Protein AF-A0A5B0PJJ8-F1 (afdb_monomer_lite)

Secondary structure (DSSP, 8-state):
--------------------------------PPPP---------HHHHHHHHHHHHHHHHHHHHHHHHT----HHHHS-HHHHHHHHHHHHHHHHHHHHHHHHHHHHHHHHHHHHHHHHHHHHH--TTSS-----------------------------THHHHTTS--

Structure (mmCIF, N/CA/C/O backbone):
data_AF-A0A5B0PJJ8-F1
#
_entry.id   AF-A0A5B0PJJ8-F1
#
loop_
_atom_site.group_PDB
_atom_site.id
_atom_site.type_symbol
_atom_site.label_atom_id
_atom_site.label_alt_id
_atom_site.label_comp_id
_atom_site.label_asym_id
_atom_site.label_entity_id
_atom_site.label_seq_id
_atom_site.pdbx_PDB_ins_code
_atom_site.Cartn_x
_atom_site.Cartn_y
_atom_site.Cartn_z
_atom_site.occupancy
_atom_site.B_iso_or_equiv
_atom_site.auth_seq_id
_atom_site.auth_comp_id
_atom_site.auth_asym_id
_atom_site.auth_atom_id
_atom_site.pdbx_PDB_model_num
ATOM 1 N N . MET A 1 1 ? 47.574 7.529 6.757 1.00 44.09 1 MET A N 1
ATOM 2 C CA . MET A 1 1 ? 47.191 8.876 6.291 1.00 44.09 1 MET A CA 1
ATOM 3 C C . MET A 1 1 ? 45.758 8.772 5.816 1.00 44.09 1 MET A C 1
ATOM 5 O O . MET A 1 1 ? 45.509 8.033 4.875 1.00 44.09 1 MET A O 1
ATOM 9 N N . MET A 1 2 ? 44.836 9.351 6.582 1.00 43.78 2 MET A N 1
ATOM 10 C CA . MET A 1 2 ? 43.399 9.345 6.305 1.00 43.78 2 MET A CA 1
ATOM 11 C C . MET A 1 2 ? 43.121 10.402 5.237 1.00 43.78 2 MET A C 1
ATOM 13 O O . MET A 1 2 ? 43.586 11.528 5.386 1.00 43.78 2 MET A O 1
ATOM 17 N N . ALA A 1 3 ? 42.417 10.031 4.172 1.00 51.59 3 ALA A N 1
ATOM 18 C CA . ALA A 1 3 ? 41.783 10.988 3.276 1.00 51.59 3 ALA A CA 1
ATOM 19 C C . ALA A 1 3 ? 40.293 10.969 3.618 1.00 51.59 3 ALA A C 1
ATOM 21 O O . ALA A 1 3 ? 39.646 9.922 3.551 1.00 51.59 3 ALA A O 1
ATOM 22 N N . GLU A 1 4 ? 39.824 12.106 4.109 1.00 46.78 4 GLU A N 1
ATOM 23 C CA . GLU A 1 4 ? 38.462 12.356 4.556 1.00 46.78 4 GLU A CA 1
ATOM 24 C C . GLU A 1 4 ? 37.501 12.275 3.363 1.00 46.78 4 GLU A C 1
ATOM 26 O O . GLU A 1 4 ? 37.805 12.728 2.260 1.00 46.78 4 GLU A O 1
ATOM 31 N N . VAL A 1 5 ? 36.358 11.626 3.579 1.00 50.81 5 VAL A N 1
ATOM 32 C CA . VAL A 1 5 ? 35.252 11.578 2.622 1.00 50.81 5 VAL A CA 1
ATOM 33 C C . VAL A 1 5 ? 34.389 12.800 2.897 1.00 50.81 5 VAL A C 1
ATOM 35 O O . VAL A 1 5 ? 33.692 12.847 3.910 1.00 50.81 5 VAL A O 1
ATOM 38 N N . ASP A 1 6 ? 34.449 13.779 2.000 1.00 49.38 6 ASP A N 1
ATOM 39 C CA . ASP A 1 6 ? 33.548 14.927 2.006 1.00 49.38 6 ASP A CA 1
ATOM 40 C C . ASP A 1 6 ? 32.128 14.457 1.669 1.00 49.38 6 ASP A C 1
ATOM 42 O O . ASP A 1 6 ? 31.784 14.173 0.520 1.00 49.38 6 ASP A O 1
ATOM 46 N N . ILE A 1 7 ? 31.291 14.346 2.699 1.00 52.41 7 ILE A N 1
ATOM 47 C CA . ILE A 1 7 ? 29.852 14.146 2.551 1.00 52.41 7 ILE A CA 1
ATOM 48 C C . ILE A 1 7 ? 29.244 15.533 2.350 1.00 52.41 7 ILE A C 1
ATOM 50 O O . ILE A 1 7 ? 29.122 16.317 3.291 1.00 52.41 7 ILE A O 1
ATOM 54 N N . ALA A 1 8 ? 28.870 15.842 1.110 1.00 44.97 8 ALA A N 1
ATOM 55 C CA . ALA A 1 8 ? 28.056 17.006 0.801 1.00 44.97 8 ALA A CA 1
ATOM 56 C C . ALA A 1 8 ? 26.677 16.846 1.467 1.00 44.97 8 ALA A C 1
ATOM 58 O O . ALA A 1 8 ? 25.821 16.092 1.005 1.00 44.97 8 ALA A O 1
ATOM 59 N N . SER A 1 9 ? 26.488 17.541 2.589 1.00 48.47 9 SER A N 1
ATOM 60 C CA . SER A 1 9 ? 25.201 17.713 3.260 1.00 48.47 9 SER A CA 1
ATOM 61 C C . SER A 1 9 ? 24.224 18.427 2.331 1.00 48.47 9 SER A C 1
ATOM 63 O O . SER A 1 9 ? 24.451 19.573 1.946 1.00 48.47 9 SER A O 1
ATOM 65 N N . HIS A 1 10 ? 23.122 17.763 1.989 1.00 48.88 10 HIS A N 1
ATOM 66 C CA . HIS A 1 10 ? 21.998 18.423 1.343 1.00 48.88 10 HIS A CA 1
ATOM 67 C C . HIS A 1 10 ? 21.276 19.286 2.383 1.00 48.88 10 HIS A C 1
ATOM 69 O O . HIS A 1 10 ? 20.722 18.785 3.363 1.00 48.88 10 HIS A O 1
ATOM 75 N N . ASP A 1 11 ? 21.333 20.592 2.159 1.00 46.69 11 ASP A N 1
ATOM 76 C CA . ASP A 1 11 ? 20.792 21.644 3.006 1.00 46.69 11 ASP A CA 1
ATOM 77 C C . ASP A 1 11 ? 19.255 21.570 3.025 1.00 46.69 11 ASP A C 1
ATOM 79 O O . ASP A 1 11 ? 18.576 21.674 1.998 1.00 46.69 11 ASP A O 1
ATOM 83 N N . LEU A 1 12 ? 18.697 21.305 4.203 1.00 47.59 12 LEU A N 1
ATOM 84 C CA . LEU A 1 12 ? 17.264 21.297 4.472 1.00 47.59 12 LEU A CA 1
ATOM 85 C C . LEU A 1 12 ? 16.905 22.733 4.852 1.00 47.59 12 LEU A C 1
ATOM 87 O O . LEU A 1 12 ? 17.271 23.191 5.930 1.00 47.59 12 LEU A O 1
ATOM 91 N N . MET A 1 13 ? 16.208 23.452 3.968 1.00 41.66 13 MET A N 1
ATOM 92 C CA . MET A 1 13 ? 15.767 24.829 4.218 1.00 41.66 13 MET A CA 1
ATOM 93 C C . MET A 1 13 ? 14.821 24.921 5.422 1.00 41.66 13 MET A C 1
ATOM 95 O O . MET A 1 13 ? 13.596 24.925 5.289 1.00 41.66 13 MET A O 1
ATOM 99 N N . THR A 1 14 ? 15.395 25.073 6.612 1.00 50.88 14 THR A N 1
ATOM 100 C CA . THR A 1 14 ? 14.730 25.648 7.775 1.00 50.88 14 THR A CA 1
ATOM 101 C C . THR A 1 14 ? 14.680 27.153 7.570 1.00 50.88 14 THR A C 1
ATOM 103 O O . THR A 1 14 ? 15.684 27.853 7.699 1.00 50.88 14 THR A O 1
ATOM 106 N N . LYS A 1 15 ? 13.500 27.670 7.228 1.00 44.41 15 LYS A N 1
ATOM 107 C CA . LYS A 1 15 ? 13.229 29.110 7.252 1.00 44.41 15 LYS A CA 1
ATOM 108 C C . LYS A 1 15 ? 13.148 29.582 8.708 1.00 44.41 15 LYS A C 1
ATOM 110 O O . LYS A 1 15 ? 12.066 29.852 9.217 1.00 44.41 15 LYS A O 1
ATOM 115 N N . GLU A 1 16 ? 14.297 29.688 9.365 1.00 44.81 16 GLU A N 1
ATOM 116 C CA . GLU A 1 16 ? 14.469 30.498 10.570 1.00 44.81 16 GLU A CA 1
ATOM 117 C C . GLU A 1 16 ? 14.365 31.961 10.140 1.00 44.81 16 GLU A C 1
ATOM 119 O O . GLU A 1 16 ? 15.307 32.558 9.621 1.00 44.81 16 GLU A O 1
ATOM 124 N N . THR A 1 17 ? 13.170 32.535 10.268 1.00 37.69 17 THR A N 1
ATOM 125 C CA . THR A 1 17 ? 13.010 33.978 10.094 1.00 37.69 17 THR A CA 1
ATOM 126 C C . THR A 1 17 ? 13.406 34.645 11.398 1.00 37.69 17 THR A C 1
ATOM 128 O O . THR A 1 17 ? 12.674 34.627 12.388 1.00 37.69 17 THR A O 1
ATOM 131 N N . SER A 1 18 ? 14.603 35.215 11.368 1.00 38.53 18 SER A N 1
ATOM 132 C CA . SER A 1 18 ? 15.216 36.034 12.398 1.00 38.53 18 SER A CA 1
ATOM 133 C C . SER A 1 18 ? 14.256 37.125 12.867 1.00 38.53 18 SER A C 1
ATOM 135 O O . SER A 1 18 ? 13.727 37.915 12.083 1.00 38.53 18 SER A O 1
ATOM 137 N N . ARG A 1 19 ? 14.058 37.184 14.182 1.00 38.62 19 ARG A N 1
ATOM 138 C CA . ARG A 1 19 ? 13.368 38.271 14.870 1.00 38.62 19 ARG A CA 1
ATOM 139 C C . ARG A 1 19 ? 14.221 39.537 14.788 1.00 38.62 19 ARG A C 1
ATOM 141 O O . ARG A 1 19 ? 15.187 39.679 15.530 1.00 38.62 19 ARG A O 1
ATOM 148 N N . THR A 1 20 ? 13.846 40.461 13.914 1.00 42.25 20 THR A N 1
ATOM 149 C CA . THR A 1 20 ? 14.385 41.826 13.899 1.00 42.25 20 THR A CA 1
ATOM 150 C C . THR A 1 20 ? 13.528 42.691 14.821 1.00 42.25 20 THR A C 1
ATOM 152 O O . THR A 1 20 ? 12.337 42.870 14.569 1.00 42.25 20 THR A O 1
ATOM 155 N N . GLU A 1 21 ? 14.101 43.203 15.912 1.00 46.81 21 GLU A N 1
ATOM 156 C CA . GLU A 1 21 ? 13.446 44.211 16.757 1.00 46.81 21 GLU A CA 1
ATOM 157 C C . GLU A 1 21 ? 13.297 45.534 15.989 1.00 46.81 21 GLU A C 1
ATOM 159 O O . GLU A 1 21 ? 14.301 46.064 15.502 1.00 46.81 21 GLU A O 1
ATOM 164 N N . PRO A 1 22 ? 12.092 46.129 15.903 1.00 36.88 22 PRO A N 1
ATOM 165 C CA . PRO A 1 22 ? 11.958 47.507 15.482 1.00 36.88 22 PRO A CA 1
ATOM 166 C C . PRO A 1 22 ? 11.931 48.439 16.697 1.00 36.88 22 PRO A C 1
ATOM 168 O O . PRO A 1 22 ? 11.181 48.254 17.658 1.00 36.88 22 PRO A O 1
ATOM 171 N N . LYS A 1 23 ? 12.777 49.467 16.600 1.00 40.81 23 LYS A N 1
ATOM 172 C CA . LYS A 1 23 ? 12.853 50.648 17.461 1.00 40.81 23 LYS A CA 1
ATOM 173 C C . LYS A 1 23 ? 11.470 51.226 17.771 1.00 40.81 23 LYS A C 1
ATOM 175 O O . LYS A 1 23 ? 10.645 51.404 16.878 1.00 40.81 23 LYS A O 1
ATOM 180 N N . GLN A 1 24 ? 11.273 51.602 19.032 1.00 45.66 24 GLN A N 1
ATOM 181 C CA . GLN A 1 24 ? 10.153 52.438 19.443 1.00 45.66 24 GLN A CA 1
ATOM 182 C C . GLN A 1 24 ? 10.344 53.858 18.900 1.00 45.66 24 GLN A C 1
ATOM 184 O O . GLN A 1 24 ? 11.187 54.603 19.394 1.00 45.66 24 GLN A O 1
ATOM 189 N N . GLU A 1 25 ? 9.529 54.248 17.926 1.00 38.72 25 GLU A N 1
ATOM 190 C CA . GLU A 1 25 ? 9.257 55.655 17.640 1.00 38.72 25 GLU A CA 1
ATOM 191 C C . GLU A 1 25 ? 7.811 55.962 18.023 1.00 38.72 25 GLU A C 1
ATOM 193 O O . GLU A 1 25 ? 6.848 55.413 17.491 1.00 38.72 25 GLU A O 1
ATOM 198 N N . SER A 1 26 ? 7.690 56.815 19.036 1.00 48.44 26 SER A N 1
ATOM 199 C CA . SER A 1 26 ? 6.433 57.269 19.608 1.00 48.44 26 SER A CA 1
ATOM 200 C C . SER A 1 26 ? 5.838 58.339 18.698 1.00 48.44 26 SER A C 1
ATOM 202 O O . SER A 1 26 ? 6.349 59.456 18.639 1.00 48.44 26 SER A O 1
ATOM 204 N N . THR A 1 27 ? 4.764 58.013 17.981 1.00 41.53 27 THR A N 1
ATOM 205 C CA . THR A 1 27 ? 3.932 59.010 17.297 1.00 41.53 27 THR A CA 1
ATOM 206 C C . THR A 1 27 ? 2.461 58.770 17.626 1.00 41.53 27 THR A C 1
ATOM 208 O O . THR A 1 27 ? 1.859 57.749 17.297 1.00 41.53 27 THR A O 1
ATOM 211 N N . SER A 1 28 ? 1.896 59.721 18.368 1.00 51.00 28 SER A N 1
ATOM 212 C CA . SER A 1 28 ? 0.508 59.730 18.817 1.00 51.00 28 SER A CA 1
ATOM 213 C C . SER A 1 28 ? -0.431 60.012 17.648 1.00 51.00 28 SER A C 1
ATOM 215 O O . SER A 1 28 ? -0.580 61.160 17.228 1.00 51.00 28 SER A O 1
ATOM 217 N N . HIS A 1 29 ? -1.123 58.984 17.166 1.00 42.41 29 HIS A N 1
ATOM 218 C CA . HIS A 1 29 ? -2.258 59.144 16.262 1.00 42.41 29 HIS A CA 1
ATOM 219 C C . HIS A 1 29 ? -3.474 58.432 16.858 1.00 42.41 29 HIS A C 1
ATOM 221 O O . HIS A 1 29 ? -3.558 57.205 16.877 1.00 42.41 29 HIS A O 1
ATOM 227 N N . THR A 1 30 ? -4.415 59.215 17.389 1.00 47.66 30 THR A N 1
ATOM 228 C CA . THR A 1 30 ? -5.724 58.734 17.844 1.00 47.66 30 THR A CA 1
ATOM 229 C C . THR A 1 30 ? -6.515 58.231 16.637 1.00 47.66 30 THR A C 1
ATOM 231 O O . THR A 1 30 ? -7.155 59.003 15.928 1.00 47.66 30 THR A O 1
ATOM 234 N N . LEU A 1 31 ? -6.456 56.922 16.398 1.00 41.09 31 LEU A N 1
ATOM 235 C CA . LEU A 1 31 ? -7.330 56.211 15.472 1.00 41.09 31 LEU A CA 1
ATOM 236 C C . LEU A 1 31 ? -8.648 55.889 16.183 1.00 41.09 31 LEU A C 1
ATOM 238 O O . LEU A 1 31 ? -8.669 55.203 17.202 1.00 41.09 31 LEU A O 1
ATOM 242 N N . SER A 1 32 ? -9.751 56.405 15.639 1.00 50.56 32 SER A N 1
ATOM 243 C CA . SER A 1 32 ? -11.112 56.057 16.050 1.00 50.56 32 SER A CA 1
ATOM 244 C C . SER A 1 32 ? -11.359 54.574 15.758 1.00 50.56 32 SER A C 1
ATOM 246 O O . SER A 1 32 ? -11.499 54.172 14.603 1.00 50.56 32 SER A O 1
ATOM 248 N N . VAL A 1 33 ? -11.343 53.749 16.806 1.00 55.03 33 VAL A N 1
ATOM 249 C CA . VAL A 1 33 ? -11.581 52.304 16.724 1.00 55.03 33 VAL A CA 1
ATOM 250 C C . VAL A 1 33 ? -13.091 52.065 16.584 1.00 55.03 33 VAL A C 1
ATOM 252 O O . VAL A 1 33 ? -13.848 52.522 17.445 1.00 55.03 33 VAL A O 1
ATOM 255 N N . PRO A 1 34 ? -13.570 51.347 15.548 1.00 62.12 34 PRO A N 1
ATOM 256 C CA . PRO A 1 34 ? -14.958 50.905 15.497 1.00 62.12 34 PRO A CA 1
ATOM 257 C C . PRO A 1 34 ? -15.227 50.007 16.703 1.00 62.12 34 PRO A C 1
ATOM 259 O O . PRO A 1 34 ? -14.417 49.132 17.012 1.00 62.12 34 PRO A O 1
ATOM 262 N N . ALA A 1 35 ? -16.348 50.233 17.391 1.00 65.12 35 ALA A N 1
ATOM 263 C CA . ALA A 1 35 ? -16.719 49.483 18.586 1.00 65.12 35 ALA A CA 1
ATOM 264 C C . ALA A 1 35 ? -16.529 47.967 18.372 1.00 65.12 35 ALA A C 1
ATOM 266 O O . ALA A 1 35 ? -16.936 47.450 17.326 1.00 65.12 35 ALA A O 1
ATOM 267 N N . PRO A 1 36 ? -15.928 47.245 19.338 1.00 62.91 36 PRO A N 1
ATOM 268 C CA . PRO A 1 36 ? -15.691 45.818 19.194 1.00 62.91 36 PRO A CA 1
ATOM 269 C C . PRO A 1 36 ? -17.019 45.120 18.908 1.00 62.91 36 PRO A C 1
ATOM 271 O O . PRO A 1 36 ? -17.993 45.292 19.649 1.00 62.91 36 PRO A O 1
ATOM 274 N N . MET A 1 37 ? -17.063 44.337 17.826 1.00 60.47 37 MET A N 1
ATOM 275 C CA . MET A 1 37 ? -18.168 43.424 17.558 1.00 60.47 37 MET A CA 1
ATOM 276 C C . MET A 1 37 ? -18.340 42.543 18.790 1.00 60.47 37 MET A C 1
ATOM 278 O O . MET A 1 37 ? -17.538 41.651 19.061 1.00 60.47 37 MET A O 1
ATOM 282 N N . ARG A 1 38 ? -19.380 42.833 19.573 1.00 59.44 38 ARG A N 1
ATOM 283 C CA . ARG A 1 38 ? -19.756 42.065 20.753 1.00 59.44 38 ARG A CA 1
ATOM 284 C C . ARG A 1 38 ? -20.234 40.707 20.257 1.00 59.44 38 ARG A C 1
ATOM 286 O O . ARG A 1 38 ? -21.417 40.536 19.970 1.00 59.44 38 ARG A O 1
ATOM 293 N N . ILE A 1 39 ? -19.310 39.756 20.115 1.00 60.62 39 ILE A N 1
ATOM 294 C CA . ILE A 1 39 ? -19.651 38.349 19.931 1.00 60.62 39 ILE A CA 1
ATOM 295 C C . ILE A 1 39 ? -20.468 37.994 21.168 1.00 60.62 39 ILE A C 1
ATOM 297 O O . ILE A 1 39 ? -19.948 37.944 22.284 1.00 60.62 39 ILE A O 1
ATOM 301 N N . LYS A 1 40 ? -21.785 37.858 20.996 1.00 59.53 40 LYS A N 1
ATOM 302 C CA . LYS A 1 40 ? -22.649 37.328 22.043 1.00 59.53 40 LYS A CA 1
ATOM 303 C C . LYS A 1 40 ? -22.124 35.925 22.304 1.00 59.53 40 LYS A C 1
ATOM 305 O O . LYS A 1 40 ? -22.271 35.060 21.447 1.00 59.53 40 LYS A O 1
ATOM 310 N N . ALA A 1 41 ? -21.472 35.728 23.447 1.00 62.00 41 ALA A N 1
ATOM 311 C CA . ALA A 1 41 ? -21.168 34.398 23.933 1.00 62.00 41 ALA A CA 1
ATOM 312 C C . ALA A 1 41 ? -22.509 33.669 24.011 1.00 62.00 41 ALA A C 1
ATOM 314 O O . ALA A 1 41 ? -23.345 33.987 24.859 1.00 62.00 41 ALA A O 1
ATOM 315 N N . SER A 1 42 ? -22.767 32.765 23.065 1.00 64.31 42 SER A N 1
ATOM 316 C CA . SER A 1 42 ? -23.861 31.822 23.214 1.00 64.31 42 SER A CA 1
ATOM 317 C C . SER A 1 42 ? -23.563 31.089 24.511 1.00 64.31 42 SER A C 1
ATOM 319 O O . SER A 1 42 ? -22.516 30.453 24.615 1.00 64.31 42 SER A O 1
ATOM 321 N N . SER A 1 43 ? -24.411 31.268 25.520 1.00 68.19 43 SER A N 1
ATOM 322 C CA . SER A 1 43 ? -24.307 30.564 26.792 1.00 68.19 43 SER A CA 1
ATOM 323 C C . SER A 1 43 ? -24.357 29.070 26.498 1.00 68.19 43 SER A C 1
ATOM 325 O O . SER A 1 43 ? -25.432 28.507 26.309 1.00 68.19 43 SER A O 1
ATOM 327 N N . VAL A 1 44 ? -23.191 28.444 26.384 1.00 70.12 44 VAL A N 1
ATOM 328 C CA . VAL A 1 44 ? -23.086 27.022 26.101 1.00 70.12 44 VAL A CA 1
ATOM 329 C C . VAL A 1 44 ? -23.614 26.289 27.329 1.00 70.12 44 VAL A C 1
ATOM 331 O O . VAL A 1 44 ? -23.115 26.501 28.435 1.00 70.12 44 VAL A O 1
ATOM 334 N N . ASN A 1 45 ? -24.647 25.463 27.160 1.00 84.94 45 ASN A N 1
ATOM 335 C CA . ASN A 1 45 ? -25.209 24.700 28.266 1.00 84.94 45 ASN A CA 1
ATOM 336 C C . ASN A 1 45 ? -24.211 23.605 28.674 1.00 84.94 45 ASN A C 1
ATOM 338 O O . ASN A 1 45 ? -24.140 22.533 28.076 1.00 84.94 45 ASN A O 1
ATOM 342 N N . LEU A 1 46 ? -23.393 23.908 29.685 1.00 90.50 46 LEU A N 1
ATOM 343 C CA . LEU A 1 46 ? -22.315 23.034 30.155 1.00 90.50 46 LEU A CA 1
ATOM 344 C C . LEU A 1 46 ? -22.830 21.662 30.597 1.00 90.50 46 LEU A C 1
ATOM 346 O O . LEU A 1 46 ? -22.130 20.662 30.440 1.00 90.50 46 LEU A O 1
ATOM 350 N N . ARG A 1 47 ? -24.054 21.610 31.130 1.00 90.88 47 ARG A N 1
ATOM 351 C CA . ARG A 1 47 ? -24.650 20.371 31.612 1.00 90.88 47 ARG A CA 1
ATOM 352 C C . ARG A 1 47 ? -25.035 19.460 30.456 1.00 90.88 47 ARG A C 1
ATOM 354 O O . ARG A 1 47 ? -24.542 18.336 30.406 1.00 90.88 47 ARG A O 1
ATOM 361 N N . GLU A 1 48 ? -25.814 19.970 29.508 1.00 90.31 48 GLU A N 1
ATOM 362 C CA . GLU A 1 48 ? -26.190 19.232 28.294 1.00 90.31 48 GLU A CA 1
ATOM 363 C C . GLU A 1 48 ? -24.949 18.767 27.522 1.00 90.31 48 GLU A C 1
ATOM 365 O O . GLU A 1 48 ? -24.873 17.615 27.103 1.00 90.31 48 GLU A O 1
ATOM 370 N N . ASN A 1 49 ? -23.918 19.611 27.424 1.00 92.75 49 ASN A N 1
ATOM 371 C CA . ASN A 1 49 ? -22.651 19.228 26.804 1.00 92.75 49 ASN A CA 1
ATOM 372 C C . ASN A 1 49 ? -21.941 18.091 27.542 1.00 92.75 49 ASN A C 1
ATOM 374 O O . ASN A 1 49 ? -21.430 17.174 26.904 1.00 92.75 49 ASN A O 1
ATOM 378 N N . SER A 1 50 ? -21.890 18.135 28.875 1.00 94.62 50 SER A N 1
ATOM 379 C CA . SER A 1 50 ? -21.256 17.075 29.662 1.00 94.62 50 SER A CA 1
ATOM 380 C C . SER A 1 50 ? -21.990 15.738 29.513 1.00 94.62 50 SER A C 1
ATOM 382 O O . SER A 1 50 ? -21.351 14.691 29.415 1.00 94.62 50 SER A O 1
ATOM 384 N N . GLU A 1 51 ? -23.321 15.776 29.431 1.00 95.69 51 GLU A N 1
ATOM 385 C CA . GLU A 1 51 ? -24.171 14.603 29.222 1.00 95.69 51 GLU A CA 1
ATOM 386 C C . GLU A 1 51 ? -23.988 14.048 27.802 1.00 95.69 51 GLU A C 1
ATOM 388 O O . GLU A 1 51 ? -23.836 12.839 27.622 1.00 95.69 51 GLU A O 1
ATOM 393 N N . LEU A 1 52 ? -23.892 14.928 26.802 1.00 96.06 52 LEU A N 1
ATOM 394 C CA . LEU A 1 52 ? -23.631 14.558 25.414 1.00 96.06 52 LEU A CA 1
ATOM 395 C C . LEU A 1 52 ? -22.247 13.915 25.242 1.00 96.06 52 LEU A C 1
ATOM 397 O O . LEU A 1 52 ? -22.123 12.874 24.596 1.00 96.06 52 LEU A O 1
ATOM 401 N N . ILE A 1 53 ? -21.210 14.488 25.860 1.00 96.25 53 ILE A N 1
ATOM 402 C CA . ILE A 1 53 ? -19.855 13.918 25.856 1.00 96.25 53 ILE A CA 1
ATOM 403 C C . ILE A 1 53 ? -19.872 12.522 26.487 1.00 96.25 53 ILE A C 1
ATOM 405 O O . ILE A 1 53 ? -19.348 11.575 25.900 1.00 96.25 53 ILE A O 1
ATOM 409 N N . GLN A 1 54 ? -20.513 12.361 27.648 1.00 97.31 54 GLN A N 1
ATOM 410 C CA . GLN A 1 54 ? -20.622 11.059 28.311 1.00 97.31 54 GLN A CA 1
ATOM 411 C C . GLN A 1 54 ? -21.363 10.027 27.457 1.00 97.31 54 GLN A C 1
ATOM 413 O O . GLN A 1 54 ? -20.922 8.878 27.363 1.00 97.31 54 GLN A O 1
ATOM 418 N N . TYR A 1 55 ? -22.458 10.430 26.810 1.00 98.06 55 TYR A N 1
ATOM 419 C CA . TYR A 1 55 ? -23.198 9.576 25.888 1.00 98.06 55 TYR A CA 1
ATOM 420 C C . TYR A 1 55 ? -22.298 9.059 24.763 1.00 98.06 55 TYR A C 1
ATOM 422 O O . TYR A 1 55 ? -22.236 7.848 24.541 1.00 98.06 55 TYR A O 1
ATOM 430 N N . TYR A 1 56 ? -21.553 9.946 24.097 1.00 98.12 56 TYR A N 1
ATOM 431 C CA . TYR A 1 56 ? -20.675 9.547 22.999 1.00 98.12 56 TYR A CA 1
ATOM 432 C C . TYR A 1 56 ? -19.510 8.680 23.462 1.00 98.12 56 TYR A C 1
ATOM 434 O O . TYR A 1 56 ? -19.200 7.696 22.797 1.00 98.12 56 TYR A O 1
ATOM 442 N N . LEU A 1 57 ? -18.905 8.969 24.615 1.00 98.38 57 LEU A N 1
ATOM 443 C CA . LEU A 1 57 ? -17.861 8.108 25.175 1.00 98.38 57 LEU A CA 1
ATOM 444 C C . LEU A 1 57 ? -18.387 6.695 25.444 1.00 98.38 57 LEU A C 1
ATOM 446 O O . LEU A 1 57 ? -17.739 5.709 25.091 1.00 98.38 57 LEU A O 1
ATOM 450 N N . ARG A 1 58 ? -19.590 6.583 26.017 1.00 98.19 58 ARG A N 1
ATOM 451 C CA . ARG A 1 58 ? -20.236 5.288 26.250 1.00 98.19 58 ARG A CA 1
ATOM 452 C C . ARG A 1 58 ? -20.575 4.581 24.940 1.00 98.19 58 ARG A C 1
ATOM 454 O O . ARG A 1 58 ? -20.335 3.383 24.821 1.00 98.19 58 ARG A O 1
ATOM 461 N N . PHE A 1 59 ? -21.104 5.307 23.961 1.00 98.00 59 PHE A N 1
ATOM 462 C CA . PHE A 1 59 ? -21.412 4.773 22.638 1.00 98.00 59 PHE A CA 1
ATOM 463 C C . PHE A 1 59 ? -20.158 4.248 21.925 1.00 98.00 59 PHE A C 1
ATOM 465 O O . PHE A 1 59 ? -20.156 3.113 21.453 1.00 98.00 59 PHE A O 1
ATOM 472 N N . LEU A 1 60 ? -19.077 5.034 21.896 1.00 98.06 60 LEU A N 1
ATOM 473 C CA . LEU A 1 60 ? -17.801 4.651 21.287 1.00 98.06 60 LEU A CA 1
ATOM 474 C C . LEU A 1 60 ? -17.200 3.431 21.975 1.00 98.06 60 LEU A C 1
ATOM 476 O O . LEU A 1 60 ? -16.730 2.518 21.303 1.00 98.06 60 LEU A O 1
ATOM 480 N N . ARG A 1 61 ? -17.271 3.380 23.308 1.00 98.06 61 ARG A N 1
ATOM 481 C CA . ARG A 1 61 ? -16.834 2.215 24.073 1.00 98.06 61 ARG A CA 1
ATOM 482 C C . ARG A 1 61 ? -17.600 0.956 23.670 1.00 98.06 61 ARG A C 1
ATOM 484 O O . ARG A 1 61 ? -16.970 -0.044 23.352 1.00 98.06 61 ARG A O 1
ATOM 491 N N . LEU A 1 62 ? -18.932 1.018 23.629 1.00 98.19 62 LEU A N 1
ATOM 492 C CA . LEU A 1 62 ? -19.768 -0.122 23.234 1.00 98.19 62 LEU A CA 1
ATOM 493 C C . LEU A 1 62 ? -19.482 -0.568 21.796 1.00 98.19 62 LEU A C 1
ATOM 495 O O . LEU A 1 62 ? -19.388 -1.763 21.530 1.00 98.19 62 LEU A O 1
ATOM 499 N N . ARG A 1 63 ? -19.299 0.382 20.872 1.00 97.88 63 ARG A N 1
ATOM 500 C CA . ARG A 1 63 ? -18.921 0.081 19.486 1.00 97.88 63 ARG A CA 1
ATOM 501 C C . ARG A 1 63 ? -17.549 -0.566 19.380 1.00 97.88 63 ARG A C 1
ATOM 503 O O . ARG A 1 63 ? -17.386 -1.496 18.600 1.00 97.88 63 ARG A O 1
ATOM 510 N N . ASN A 1 64 ? -16.585 -0.106 20.166 1.00 97.69 64 ASN A N 1
ATOM 511 C CA . ASN A 1 64 ? -15.256 -0.696 20.197 1.00 97.69 64 ASN A CA 1
ATOM 512 C C . ASN A 1 64 ? -15.282 -2.118 20.779 1.00 97.69 64 ASN A C 1
ATOM 514 O O . ASN A 1 64 ? -14.669 -3.022 20.226 1.00 97.69 64 ASN A O 1
ATOM 518 N N . GLU A 1 65 ? -16.035 -2.340 21.858 1.00 98.06 65 GLU A N 1
ATOM 519 C CA . GLU A 1 65 ? -16.234 -3.673 22.440 1.00 98.06 65 GLU A CA 1
ATOM 520 C C . GLU A 1 65 ? -16.908 -4.630 21.438 1.00 98.06 65 GLU A C 1
ATOM 522 O O . GLU A 1 65 ? -16.481 -5.775 21.283 1.00 98.06 65 GLU A O 1
ATOM 527 N N . GLU A 1 66 ? -17.917 -4.153 20.703 1.00 97.62 66 GLU A N 1
ATOM 528 C CA . GLU A 1 66 ? -18.557 -4.902 19.616 1.00 97.62 66 GLU A CA 1
ATOM 529 C C . GLU A 1 66 ? -17.575 -5.219 18.478 1.00 97.62 66 GLU A C 1
ATOM 531 O O . GLU A 1 66 ? -17.529 -6.359 18.009 1.00 97.62 66 GLU A O 1
ATOM 536 N N . PHE A 1 67 ? -16.771 -4.239 18.059 1.00 97.06 67 PHE A N 1
ATOM 537 C CA . PHE A 1 67 ? -15.747 -4.409 17.032 1.00 97.06 67 PHE A CA 1
ATOM 538 C C . PHE A 1 67 ? -14.720 -5.467 17.434 1.00 97.06 67 PHE A C 1
ATOM 540 O O . PHE A 1 67 ? -14.481 -6.386 16.660 1.00 97.06 67 PHE A O 1
ATOM 547 N N . ILE A 1 68 ? -14.179 -5.393 18.654 1.00 96.62 68 ILE A N 1
ATOM 548 C CA . ILE A 1 68 ? -13.198 -6.359 19.168 1.00 96.62 68 ILE A CA 1
ATOM 549 C C . ILE A 1 68 ? -13.798 -7.767 19.214 1.00 96.62 68 ILE A C 1
ATOM 551 O O . ILE A 1 68 ? -13.160 -8.721 18.778 1.00 96.62 68 ILE A O 1
ATOM 555 N N . ARG A 1 69 ? -15.039 -7.913 19.701 1.00 96.88 69 ARG A N 1
ATOM 556 C CA . ARG A 1 69 ? -15.707 -9.223 19.785 1.00 96.88 69 ARG A CA 1
ATOM 557 C C . ARG A 1 69 ? -15.920 -9.856 18.411 1.00 96.88 69 ARG A C 1
ATOM 559 O O . ARG A 1 69 ? -15.846 -11.073 18.277 1.00 96.88 69 ARG A O 1
ATOM 566 N N . ASN A 1 70 ? -16.222 -9.035 17.414 1.00 97.19 70 ASN A N 1
ATOM 567 C CA . ASN A 1 70 ? -16.498 -9.486 16.056 1.00 97.19 70 ASN A CA 1
ATOM 568 C C . ASN A 1 70 ? -15.253 -9.412 15.149 1.00 97.19 70 ASN A C 1
ATOM 570 O O . ASN A 1 70 ? -15.372 -9.647 13.944 1.00 97.19 70 ASN A O 1
ATOM 574 N N . TYR A 1 71 ? -14.084 -9.068 15.702 1.00 97.19 71 TYR A N 1
ATOM 575 C CA . TYR A 1 71 ? -12.867 -8.863 14.933 1.00 97.19 71 TYR A CA 1
ATOM 576 C C . TYR A 1 71 ? -12.388 -10.172 14.311 1.00 97.19 71 TYR A C 1
ATOM 578 O O . TYR A 1 71 ? -12.285 -11.199 14.984 1.00 97.19 71 TYR A O 1
ATOM 586 N N . LYS A 1 72 ? -12.065 -10.124 13.020 1.00 96.44 72 LYS A N 1
ATOM 587 C CA . LYS A 1 72 ? -11.426 -11.222 12.299 1.00 96.44 72 LYS A CA 1
ATOM 588 C C . LYS A 1 72 ? -10.067 -10.726 11.818 1.00 96.44 72 LYS A C 1
ATOM 590 O O . LYS A 1 72 ? -10.060 -9.806 11.000 1.00 96.44 72 LYS A O 1
ATOM 595 N N . PRO A 1 73 ? -8.957 -11.297 12.319 1.00 96.75 73 PRO A N 1
ATOM 596 C CA . PRO A 1 73 ? -7.633 -10.909 11.867 1.00 96.75 73 PRO A CA 1
ATOM 597 C C . PRO A 1 73 ? -7.500 -11.049 10.355 1.00 96.75 73 PRO A C 1
ATOM 599 O O . PRO A 1 73 ? -7.995 -12.012 9.766 1.00 96.75 73 PRO A O 1
ATOM 602 N N . THR A 1 74 ? -6.823 -10.087 9.741 1.00 96.06 74 THR A N 1
ATO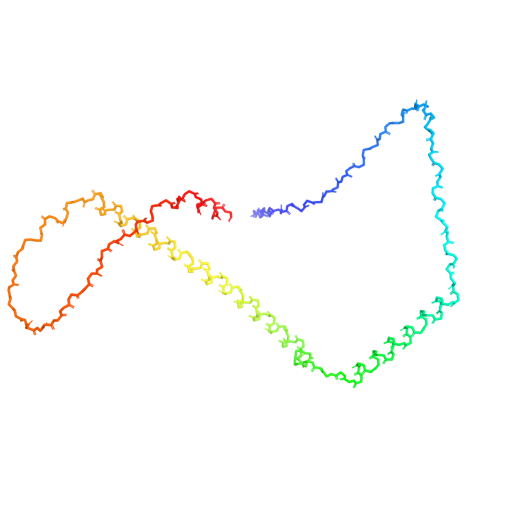M 603 C CA . THR A 1 74 ? -6.461 -10.169 8.323 1.00 96.06 74 THR A CA 1
ATOM 604 C C . THR A 1 74 ? -5.299 -11.146 8.159 1.00 96.06 74 THR A C 1
ATOM 606 O O . THR A 1 74 ? -4.479 -11.272 9.067 1.00 96.06 74 THR A O 1
ATOM 609 N N . ASP A 1 75 ? -5.154 -11.777 6.993 1.00 95.12 75 ASP A N 1
ATOM 610 C CA . ASP A 1 75 ? -4.029 -12.683 6.706 1.00 95.12 75 ASP A CA 1
ATOM 611 C C . ASP A 1 75 ? -2.666 -12.058 7.052 1.00 95.12 75 ASP A C 1
ATOM 613 O O . ASP A 1 75 ? -1.802 -12.730 7.597 1.00 95.12 75 ASP A O 1
ATOM 617 N N . TRP A 1 76 ? -2.502 -10.746 6.838 1.00 95.06 76 TRP A N 1
ATOM 618 C CA . TRP A 1 76 ? -1.308 -9.980 7.220 1.00 95.06 76 TRP A CA 1
ATOM 619 C C . TRP A 1 76 ? -1.035 -9.926 8.733 1.00 95.06 76 TRP A C 1
ATOM 621 O O . TRP A 1 76 ? 0.116 -9.870 9.158 1.00 95.06 76 TRP A O 1
ATOM 631 N N . GLU A 1 77 ? -2.078 -9.909 9.558 1.00 94.62 77 GLU A N 1
ATOM 632 C CA . GLU A 1 77 ? -1.962 -9.849 11.020 1.00 94.62 77 GLU A CA 1
ATOM 633 C C . GLU A 1 77 ? -1.698 -11.218 11.637 1.00 94.62 77 GLU A C 1
ATOM 635 O O . GLU A 1 77 ? -1.115 -11.295 12.719 1.00 94.62 77 GLU A O 1
ATOM 640 N N . LEU A 1 78 ? -2.107 -12.279 10.934 1.00 96.81 78 LEU A N 1
ATOM 641 C CA . LEU A 1 78 ? -1.792 -13.661 11.283 1.00 96.81 78 LEU A CA 1
ATOM 642 C C . LEU A 1 78 ? -0.316 -13.994 11.054 1.00 96.81 78 LEU A C 1
ATOM 644 O O . LEU A 1 78 ? 0.203 -14.907 11.692 1.00 96.81 78 LEU A O 1
ATOM 648 N N . LEU A 1 79 ? 0.364 -13.246 10.184 1.00 97.31 79 LEU A N 1
ATOM 649 C CA . LEU A 1 79 ? 1.795 -13.404 9.963 1.00 97.31 79 LEU A CA 1
ATOM 650 C C . LEU A 1 79 ? 2.589 -13.042 11.217 1.00 97.31 79 LEU A C 1
ATOM 652 O O . LEU A 1 79 ? 2.337 -12.029 11.883 1.00 97.31 79 LEU A O 1
ATOM 656 N N . SER A 1 80 ? 3.628 -13.821 11.486 1.00 97.12 80 SER A N 1
ATOM 657 C CA . SER A 1 80 ? 4.673 -13.460 12.433 1.00 97.12 80 SER A CA 1
ATOM 658 C C . SER A 1 80 ? 5.381 -12.171 12.005 1.00 97.12 80 SER A C 1
ATOM 660 O O . SER A 1 80 ? 5.338 -11.742 10.848 1.00 97.12 80 SER A O 1
ATOM 662 N N . GLN A 1 81 ? 6.054 -11.530 12.959 1.00 96.94 81 GLN A N 1
ATOM 663 C CA . GLN A 1 81 ? 6.846 -10.337 12.669 1.00 96.94 81 GLN A CA 1
ATOM 664 C C . GLN A 1 81 ? 7.932 -10.621 11.621 1.00 96.94 81 GLN A C 1
ATOM 666 O O . GLN A 1 81 ? 8.170 -9.784 10.754 1.00 96.94 81 GLN A O 1
ATOM 671 N N . GLU A 1 82 ? 8.543 -11.807 11.674 1.00 97.38 82 GLU A N 1
ATOM 672 C CA . GLU A 1 82 ? 9.566 -12.230 10.718 1.00 97.38 82 GLU A CA 1
ATOM 673 C C . GLU A 1 82 ? 8.989 -12.351 9.305 1.00 97.38 82 GLU A C 1
ATOM 675 O O . GLU A 1 82 ? 9.521 -11.766 8.369 1.00 97.38 82 GLU A O 1
ATOM 680 N N . GLU A 1 83 ? 7.845 -13.017 9.137 1.00 97.81 83 GLU A N 1
ATOM 681 C CA . GLU A 1 83 ? 7.195 -13.142 7.825 1.00 97.81 83 GLU A CA 1
ATOM 682 C C . GLU A 1 83 ? 6.813 -11.777 7.240 1.00 97.81 83 GLU A C 1
ATOM 684 O O . GLU A 1 83 ? 7.013 -11.528 6.049 1.00 97.81 83 GLU A O 1
ATOM 689 N N . ARG A 1 84 ? 6.318 -10.853 8.073 1.00 97.62 84 ARG A N 1
ATOM 690 C CA . ARG A 1 84 ? 6.024 -9.478 7.639 1.00 97.62 84 ARG A CA 1
ATOM 691 C C . ARG A 1 84 ? 7.282 -8.742 7.188 1.00 97.62 84 ARG A C 1
ATOM 693 O O . ARG A 1 84 ? 7.236 -8.054 6.166 1.00 97.62 84 ARG A O 1
ATOM 700 N N . LEU A 1 85 ? 8.390 -8.894 7.916 1.00 97.75 85 LEU A N 1
ATOM 701 C CA . LEU A 1 85 ? 9.684 -8.316 7.546 1.00 97.75 85 LEU A CA 1
ATOM 702 C C . LEU A 1 85 ? 10.194 -8.897 6.226 1.00 97.75 85 LEU A C 1
ATOM 704 O O . LEU A 1 85 ? 10.571 -8.134 5.343 1.00 97.75 85 LEU A O 1
ATOM 708 N N . GLN A 1 86 ? 10.124 -10.214 6.041 1.00 97.75 86 GLN A N 1
ATOM 709 C CA . GLN A 1 86 ? 10.533 -10.864 4.794 1.00 97.75 86 GLN A CA 1
ATOM 710 C C . GLN A 1 86 ? 9.707 -10.382 3.596 1.00 97.75 86 GLN A C 1
ATOM 712 O O . GLN A 1 86 ? 10.261 -10.085 2.535 1.00 97.75 86 GLN A O 1
ATOM 717 N N . ILE A 1 87 ? 8.390 -10.224 3.760 1.00 97.44 87 ILE A N 1
ATOM 718 C CA . ILE A 1 87 ? 7.536 -9.664 2.704 1.00 97.44 87 ILE A CA 1
ATOM 719 C C . ILE A 1 87 ? 7.909 -8.206 2.414 1.00 97.44 87 ILE A C 1
ATOM 721 O O . ILE A 1 87 ? 7.955 -7.819 1.246 1.00 97.44 87 ILE A O 1
ATOM 725 N N . ALA A 1 88 ? 8.185 -7.398 3.440 1.00 97.25 88 ALA A N 1
ATOM 726 C CA . ALA A 1 88 ? 8.605 -6.011 3.261 1.00 97.25 88 ALA A CA 1
ATOM 727 C C . ALA A 1 88 ? 9.939 -5.915 2.503 1.00 97.25 88 ALA A C 1
ATOM 729 O O . ALA A 1 88 ? 10.015 -5.204 1.504 1.00 97.25 88 ALA A O 1
ATOM 730 N N . ILE A 1 89 ? 10.945 -6.693 2.910 1.00 97.69 89 ILE A N 1
ATOM 731 C CA . ILE A 1 89 ? 12.257 -6.769 2.251 1.00 97.69 89 ILE A CA 1
ATOM 732 C C . ILE A 1 89 ? 12.099 -7.198 0.789 1.00 97.69 89 ILE A C 1
ATOM 734 O O . ILE A 1 89 ? 12.639 -6.563 -0.113 1.00 97.69 89 ILE A O 1
ATOM 738 N N . THR A 1 90 ? 11.302 -8.237 0.532 1.00 97.12 90 THR A N 1
ATOM 739 C CA . THR A 1 90 ? 11.049 -8.727 -0.831 1.00 97.12 90 THR A CA 1
ATOM 740 C C . THR A 1 90 ? 10.376 -7.664 -1.702 1.00 97.12 90 THR A C 1
ATOM 742 O O . THR A 1 90 ? 10.693 -7.541 -2.884 1.00 97.12 90 THR A O 1
ATOM 745 N N . ARG A 1 91 ? 9.445 -6.880 -1.139 1.00 96.56 91 ARG A N 1
ATOM 746 C CA . ARG A 1 91 ? 8.790 -5.778 -1.862 1.00 96.56 91 ARG A CA 1
ATOM 747 C C . ARG A 1 91 ? 9.773 -4.667 -2.215 1.00 96.56 91 ARG A C 1
ATOM 749 O O . ARG A 1 91 ? 9.738 -4.222 -3.355 1.00 96.56 91 ARG A O 1
ATOM 756 N N . ILE A 1 92 ? 10.642 -4.283 -1.278 1.00 96.50 92 ILE A N 1
ATOM 757 C CA . ILE A 1 92 ? 11.676 -3.260 -1.494 1.00 96.50 92 ILE A CA 1
ATOM 758 C C . ILE A 1 92 ? 12.597 -3.681 -2.642 1.00 96.50 92 ILE A C 1
ATOM 760 O O . ILE A 1 92 ? 12.682 -2.971 -3.638 1.00 96.50 92 ILE A O 1
ATOM 764 N N . HIS A 1 93 ? 13.191 -4.877 -2.569 1.00 95.56 93 HIS A N 1
ATOM 765 C CA . HIS A 1 93 ? 14.090 -5.350 -3.627 1.00 95.56 93 HIS A CA 1
ATOM 766 C C . HIS A 1 93 ? 13.388 -5.457 -4.985 1.00 95.56 93 HIS A C 1
ATOM 768 O O . HIS A 1 93 ? 13.935 -5.052 -6.004 1.00 95.56 93 HIS A O 1
ATOM 774 N N . ARG A 1 94 ? 12.139 -5.942 -5.018 1.00 94.56 94 ARG A N 1
ATOM 775 C CA . ARG A 1 94 ? 11.373 -6.017 -6.269 1.00 94.56 94 ARG A CA 1
ATOM 776 C C . ARG A 1 94 ? 11.141 -4.635 -6.885 1.00 94.56 94 ARG A C 1
ATOM 778 O O . ARG A 1 94 ? 11.152 -4.502 -8.106 1.00 94.56 94 ARG A O 1
ATOM 785 N N . GLU A 1 95 ? 10.856 -3.626 -6.071 1.00 94.19 95 GLU A N 1
ATOM 786 C CA . GLU A 1 95 ? 10.653 -2.255 -6.543 1.00 94.19 95 GLU A CA 1
ATOM 787 C C . GLU A 1 95 ? 11.951 -1.644 -7.089 1.00 94.19 95 GLU A C 1
ATOM 789 O O . GLU A 1 95 ? 11.939 -1.022 -8.158 1.00 94.19 95 GLU A O 1
ATOM 794 N N . GLU A 1 96 ? 13.073 -1.892 -6.415 1.00 93.75 96 GLU A N 1
ATOM 795 C CA . GLU A 1 96 ? 14.410 -1.506 -6.874 1.00 93.75 96 GLU A CA 1
ATOM 796 C C . GLU A 1 96 ? 14.761 -2.174 -8.211 1.00 93.75 96 GLU A C 1
ATOM 798 O O . GLU A 1 96 ? 15.135 -1.482 -9.162 1.00 93.75 96 GLU A O 1
ATOM 803 N N . ASP A 1 97 ? 14.547 -3.488 -8.326 1.00 96.19 97 ASP A N 1
ATOM 804 C CA . ASP A 1 97 ? 14.788 -4.259 -9.549 1.00 96.19 97 ASP A CA 1
ATOM 805 C C . ASP A 1 97 ? 13.927 -3.759 -10.715 1.00 96.19 97 ASP A C 1
ATOM 807 O O . ASP A 1 97 ? 14.425 -3.576 -11.827 1.00 96.19 97 ASP A O 1
ATOM 811 N N . ASN A 1 98 ? 12.641 -3.476 -10.473 1.00 94.19 98 ASN A N 1
ATOM 812 C CA . ASN A 1 98 ? 11.749 -2.918 -11.493 1.00 94.19 98 ASN A CA 1
ATOM 813 C C . ASN A 1 98 ? 12.229 -1.540 -11.965 1.00 94.19 98 ASN A C 1
ATOM 815 O O . ASN A 1 98 ? 12.214 -1.246 -13.162 1.00 94.19 98 ASN A O 1
ATOM 819 N N . THR A 1 99 ? 12.667 -0.697 -11.029 1.00 95.31 99 THR A N 1
ATOM 820 C CA . THR A 1 99 ? 13.185 0.641 -11.333 1.00 95.31 99 THR A CA 1
ATOM 821 C C . THR A 1 99 ? 14.469 0.552 -12.150 1.00 95.31 99 THR A C 1
ATOM 823 O O . THR A 1 99 ? 14.634 1.266 -13.141 1.00 95.31 99 THR A O 1
ATOM 826 N N . PHE A 1 100 ? 15.377 -0.345 -11.768 1.00 95.81 100 PHE A N 1
ATOM 827 C CA . PHE A 1 100 ? 16.612 -0.591 -12.498 1.00 95.81 100 PHE A CA 1
ATOM 828 C C . PHE A 1 100 ? 16.341 -1.140 -13.904 1.00 95.81 100 PHE A C 1
ATOM 830 O O . PHE A 1 100 ? 16.890 -0.623 -14.877 1.00 95.81 100 PHE A O 1
ATOM 837 N N . ALA A 1 101 ? 15.445 -2.121 -14.034 1.00 96.38 101 ALA A N 1
ATOM 838 C CA . ALA A 1 101 ? 15.050 -2.688 -15.320 1.00 96.38 101 ALA A CA 1
ATOM 839 C C . ALA A 1 101 ? 14.435 -1.630 -16.251 1.00 96.38 101 ALA A C 1
ATOM 841 O O . ALA A 1 101 ? 14.784 -1.569 -17.431 1.00 96.38 101 ALA A O 1
ATOM 842 N N . ALA A 1 102 ? 13.581 -0.748 -15.723 1.00 96.38 102 ALA A N 1
ATOM 843 C CA . ALA A 1 102 ? 13.012 0.358 -16.490 1.00 96.38 102 ALA A CA 1
ATOM 844 C C . ALA A 1 102 ? 14.097 1.330 -16.982 1.00 96.38 102 ALA A C 1
ATOM 846 O O . ALA A 1 102 ? 14.112 1.696 -18.158 1.00 96.38 102 ALA A O 1
ATOM 847 N N . LYS A 1 103 ? 15.048 1.706 -16.115 1.00 97.00 103 LYS A N 1
ATOM 848 C CA . LYS A 1 103 ? 16.189 2.555 -16.497 1.00 97.00 103 LYS A CA 1
ATOM 849 C C . LYS A 1 103 ? 17.059 1.899 -17.568 1.00 97.00 103 LYS A C 1
ATOM 851 O O . LYS A 1 103 ? 17.470 2.570 -18.511 1.00 97.00 103 LYS A O 1
ATOM 856 N N . LEU A 1 104 ? 17.331 0.600 -17.441 1.00 97.75 104 LEU A N 1
ATOM 857 C CA . LEU A 1 104 ? 18.112 -0.150 -18.423 1.00 97.75 104 LEU A CA 1
ATOM 858 C C . LEU A 1 104 ? 17.431 -0.140 -19.797 1.00 97.75 104 LEU A C 1
ATOM 860 O O . LEU A 1 104 ? 18.086 0.165 -20.790 1.00 97.75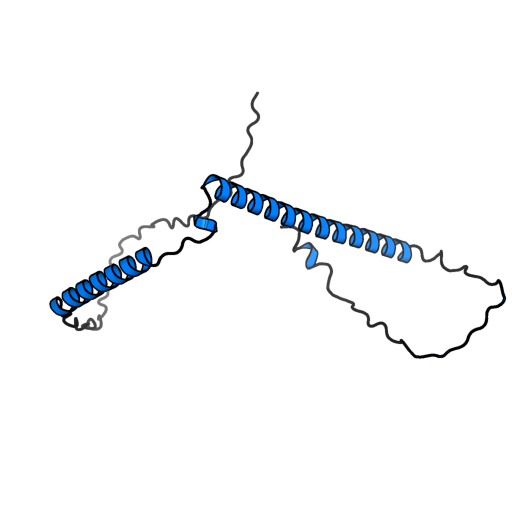 104 LEU A O 1
ATOM 864 N N . LEU A 1 105 ? 16.119 -0.385 -19.837 1.00 98.00 105 LEU A N 1
ATOM 865 C CA . LEU A 1 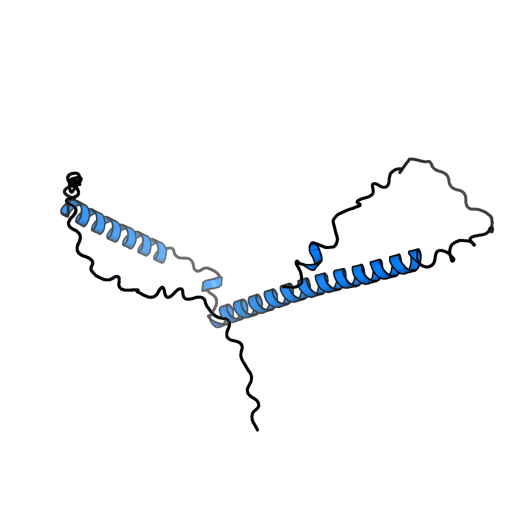105 ? 15.328 -0.353 -21.067 1.00 98.00 105 LEU A CA 1
ATOM 866 C C . LEU A 1 105 ? 15.339 1.038 -21.722 1.00 98.00 105 LEU A C 1
ATOM 868 O O . LEU A 1 105 ? 15.543 1.163 -22.928 1.00 98.00 105 LEU A O 1
ATOM 872 N N . ILE A 1 106 ? 15.172 2.102 -20.932 1.00 97.88 106 ILE A N 1
ATOM 873 C CA . ILE A 1 106 ? 15.248 3.481 -21.436 1.00 97.88 106 ILE A CA 1
ATOM 874 C C . ILE A 1 106 ? 16.640 3.759 -22.023 1.00 97.88 106 ILE A C 1
ATOM 876 O O . ILE A 1 106 ? 16.758 4.256 -23.140 1.00 97.88 106 ILE A O 1
ATOM 880 N N . ASN A 1 107 ? 17.707 3.382 -21.324 1.00 97.19 107 ASN A N 1
ATOM 881 C CA . ASN A 1 107 ? 19.070 3.591 -21.814 1.00 97.19 107 ASN A CA 1
ATOM 882 C C . ASN A 1 107 ? 19.362 2.809 -23.102 1.00 97.19 107 ASN A C 1
ATOM 884 O O . ASN A 1 107 ? 20.034 3.326 -23.997 1.00 97.19 107 ASN A O 1
ATOM 888 N N . GLU A 1 108 ? 18.854 1.582 -23.210 1.00 97.69 108 GLU A N 1
ATOM 889 C CA . GLU A 1 108 ? 18.964 0.768 -24.419 1.00 97.69 108 GLU A CA 1
ATOM 890 C C . GLU A 1 108 ? 18.256 1.428 -25.605 1.00 97.69 108 GLU A C 1
ATOM 892 O O . GLU A 1 108 ? 18.881 1.633 -26.644 1.00 97.69 108 GLU A O 1
ATOM 897 N N . THR A 1 109 ? 17.014 1.884 -25.424 1.00 97.62 109 THR A N 1
ATOM 898 C CA . THR A 1 109 ? 16.273 2.579 -26.492 1.00 97.62 109 THR A CA 1
ATOM 899 C C . THR A 1 109 ? 16.948 3.886 -26.926 1.00 97.62 109 THR A C 1
ATOM 901 O O . THR A 1 109 ? 17.022 4.173 -28.122 1.00 97.62 109 THR A O 1
ATOM 904 N N . ILE A 1 110 ? 17.523 4.653 -25.991 1.00 97.00 110 ILE A N 1
ATOM 905 C CA . ILE A 1 110 ? 18.312 5.856 -26.307 1.00 97.00 110 ILE A CA 1
ATOM 906 C C . ILE A 1 110 ? 19.556 5.498 -27.128 1.00 97.00 110 ILE A C 1
ATOM 908 O O . ILE A 1 110 ? 19.891 6.198 -28.089 1.00 97.00 110 ILE A O 1
ATOM 912 N N . ARG A 1 111 ? 20.270 4.430 -26.756 1.00 97.06 111 ARG A N 1
ATOM 913 C CA . ARG A 1 111 ? 21.458 3.964 -27.483 1.00 97.06 111 ARG A CA 1
ATOM 914 C C . ARG A 1 111 ? 21.097 3.539 -28.905 1.00 97.06 111 ARG A C 1
ATOM 916 O O . ARG A 1 111 ? 21.754 3.986 -29.845 1.00 97.06 111 ARG A O 1
ATOM 923 N N . ASP A 1 112 ? 20.042 2.748 -29.061 1.00 97.25 112 ASP A N 1
ATOM 924 C CA . ASP A 1 112 ? 19.571 2.275 -30.363 1.00 97.25 112 ASP A CA 1
ATOM 925 C C . ASP A 1 112 ? 19.152 3.447 -31.255 1.00 97.25 112 ASP A C 1
ATOM 927 O O . ASP A 1 112 ? 19.523 3.513 -32.429 1.00 97.25 112 ASP A O 1
ATOM 931 N N . TYR A 1 113 ? 18.472 4.441 -30.680 1.00 96.88 113 TYR A N 1
ATOM 932 C CA . TYR A 1 113 ? 18.115 5.669 -31.383 1.00 96.88 113 TYR A CA 1
ATOM 933 C C . TYR A 1 113 ? 19.345 6.472 -31.838 1.00 96.88 113 TYR A C 1
ATOM 935 O O . TYR A 1 113 ? 19.393 6.958 -32.974 1.00 96.88 113 TYR A O 1
ATOM 943 N N . LYS A 1 114 ? 20.374 6.595 -30.989 1.00 96.25 114 LYS A N 1
ATOM 944 C CA . LYS A 1 114 ? 21.633 7.273 -31.343 1.00 96.25 114 LYS A CA 1
ATOM 945 C C . LYS A 1 114 ? 22.354 6.566 -32.491 1.00 96.25 114 LYS A C 1
ATOM 947 O O . LYS A 1 114 ? 22.815 7.239 -33.418 1.00 96.25 114 LYS A O 1
ATOM 952 N N . GLU A 1 115 ? 22.427 5.236 -32.466 1.00 96.25 115 GLU A N 1
ATOM 953 C CA . GLU A 1 115 ? 23.033 4.455 -33.550 1.00 96.25 115 GLU A CA 1
ATOM 954 C C . GLU A 1 115 ? 22.221 4.556 -34.845 1.00 96.25 115 GLU A C 1
ATOM 956 O O . GLU A 1 115 ? 22.795 4.812 -35.905 1.00 96.25 115 GLU A O 1
ATOM 961 N N . TYR A 1 116 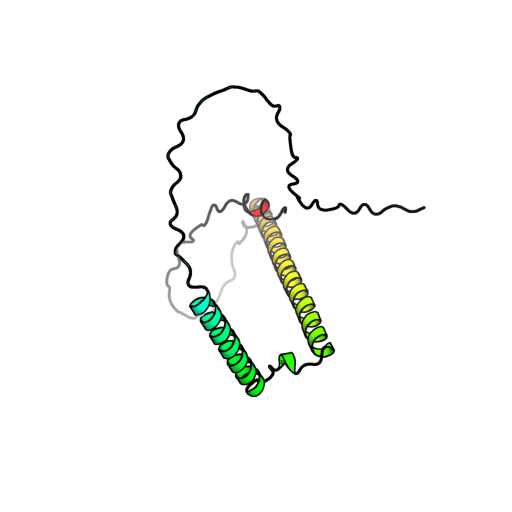? 20.890 4.488 -34.771 1.00 95.81 116 TYR A N 1
ATOM 962 C CA . TYR A 1 116 ? 20.015 4.737 -35.918 1.00 95.81 116 TYR A CA 1
ATOM 963 C C . TYR A 1 116 ? 20.262 6.124 -36.537 1.00 95.81 116 TYR A C 1
ATOM 965 O O . TYR A 1 116 ? 20.487 6.245 -37.744 1.00 95.81 116 TYR A O 1
ATOM 973 N N . LYS A 1 117 ? 20.318 7.185 -35.720 1.00 95.31 117 LYS A N 1
ATOM 974 C CA . LYS A 1 117 ? 20.607 8.552 -36.193 1.00 95.31 117 LYS A CA 1
ATOM 975 C C . LYS A 1 117 ? 21.988 8.649 -36.849 1.00 95.31 117 LYS A C 1
ATOM 977 O O . LYS A 1 117 ? 22.155 9.340 -37.858 1.00 95.31 117 LYS A O 1
ATOM 982 N N . LYS A 1 118 ? 22.990 7.966 -36.293 1.00 95.19 118 LYS A N 1
ATOM 983 C CA . LYS A 1 118 ? 24.351 7.912 -36.844 1.00 95.19 118 LYS A CA 1
ATOM 984 C C . LYS A 1 118 ? 24.383 7.199 -38.197 1.00 95.19 118 LYS A C 1
ATOM 986 O O . LYS A 1 118 ? 24.991 7.726 -39.128 1.00 95.19 118 LYS A O 1
ATOM 991 N N . GLN A 1 119 ? 23.692 6.066 -38.332 1.00 93.94 119 GLN A N 1
ATOM 992 C CA . GLN A 1 119 ? 23.536 5.354 -39.606 1.00 93.94 119 GLN A CA 1
ATOM 993 C C . GLN A 1 119 ? 22.844 6.234 -40.651 1.00 93.94 119 GLN A C 1
ATOM 995 O O . GLN A 1 119 ? 23.345 6.373 -41.765 1.00 93.94 119 GLN A O 1
ATOM 1000 N N . GLN A 1 120 ? 21.760 6.915 -40.273 1.00 90.88 120 GLN A N 1
ATOM 1001 C CA . GLN A 1 120 ? 21.052 7.837 -41.162 1.00 90.88 120 GLN A CA 1
ATOM 1002 C C . GLN A 1 120 ? 21.937 8.994 -41.641 1.00 90.88 120 GLN A C 1
ATOM 1004 O O . GLN A 1 120 ? 21.918 9.358 -42.820 1.00 90.88 120 GLN A O 1
ATOM 1009 N N . ARG A 1 121 ? 22.764 9.562 -40.753 1.00 92.75 121 ARG A N 1
ATOM 1010 C CA . ARG A 1 121 ? 23.741 10.591 -41.139 1.00 92.75 121 ARG A CA 1
ATOM 1011 C C . ARG A 1 121 ? 24.767 10.044 -42.134 1.00 92.75 121 ARG A C 1
ATOM 1013 O O . ARG A 1 121 ? 25.082 10.737 -43.097 1.00 92.75 121 ARG A O 1
ATOM 1020 N N . LEU A 1 122 ? 25.262 8.823 -41.924 1.00 92.00 122 LEU A N 1
ATOM 1021 C CA . LEU A 1 122 ? 26.230 8.188 -42.820 1.00 92.00 122 LEU A CA 1
ATOM 1022 C C . LEU A 1 122 ? 25.636 7.926 -44.214 1.00 92.00 122 LEU A C 1
ATOM 1024 O O . LEU A 1 122 ? 26.289 8.230 -45.208 1.00 92.00 122 LEU A O 1
ATOM 1028 N N . ILE A 1 123 ? 24.390 7.445 -44.290 1.00 90.81 123 ILE A N 1
ATOM 1029 C CA . ILE A 1 123 ? 23.655 7.258 -45.555 1.00 90.81 123 ILE A CA 1
ATOM 1030 C C . ILE A 1 123 ? 23.500 8.597 -46.289 1.00 90.81 123 ILE A C 1
ATOM 1032 O O . ILE A 1 123 ? 23.744 8.679 -47.489 1.00 90.81 123 ILE A O 1
ATOM 1036 N N . ARG A 1 124 ? 23.151 9.671 -45.569 1.00 86.06 124 ARG A N 1
ATOM 1037 C CA . ARG A 1 124 ? 23.000 11.013 -46.156 1.00 86.06 124 ARG A CA 1
ATOM 1038 C C . ARG A 1 124 ? 24.328 11.603 -46.649 1.00 86.06 124 ARG A C 1
ATOM 1040 O O . ARG A 1 124 ? 24.343 12.292 -47.663 1.00 86.06 124 ARG A O 1
ATOM 1047 N N . MET A 1 125 ? 25.427 11.363 -45.932 1.00 78.19 125 MET A N 1
ATOM 1048 C CA . MET A 1 125 ? 26.762 11.869 -46.285 1.00 78.19 125 MET A CA 1
ATOM 1049 C C . MET A 1 125 ? 27.448 11.067 -47.400 1.00 78.19 125 MET A C 1
ATOM 1051 O O . MET A 1 125 ? 28.320 11.612 -48.071 1.00 78.19 125 MET A O 1
ATOM 1055 N N . ASN A 1 126 ? 27.027 9.823 -47.643 1.00 71.44 126 ASN A N 1
ATOM 1056 C CA . ASN A 1 126 ? 27.504 8.987 -48.744 1.00 71.44 126 ASN A CA 1
ATOM 1057 C C . ASN A 1 126 ? 26.388 8.745 -49.781 1.00 71.44 126 ASN A C 1
ATOM 1059 O O . ASN A 1 126 ? 25.854 7.639 -49.859 1.00 71.44 126 ASN A O 1
ATOM 1063 N N . PRO A 1 127 ? 26.056 9.721 -50.649 1.00 60.16 127 PRO A N 1
ATOM 1064 C CA . PRO A 1 127 ? 25.054 9.525 -51.704 1.00 60.16 127 PRO A CA 1
ATOM 1065 C C . PRO A 1 127 ? 25.490 8.535 -52.808 1.00 60.16 127 PRO A C 1
ATOM 1067 O O . PRO A 1 127 ? 24.710 8.230 -53.707 1.00 60.16 127 PRO A O 1
ATOM 1070 N N . SER A 1 128 ? 26.722 8.012 -52.768 1.00 57.75 128 SER A N 1
ATOM 1071 C CA . SER A 1 128 ? 27.349 7.254 -53.861 1.00 57.75 128 SER A CA 1
ATOM 1072 C C . SER A 1 128 ? 27.419 5.735 -53.637 1.00 57.75 128 SER A C 1
ATOM 1074 O O . SER A 1 128 ? 28.442 5.114 -53.927 1.00 57.75 128 SER A O 1
ATOM 1076 N N . THR A 1 129 ? 26.355 5.097 -53.148 1.00 53.47 129 THR A N 1
ATOM 1077 C CA . THR A 1 129 ? 26.284 3.614 -53.171 1.00 53.47 129 THR A CA 1
ATOM 1078 C C . THR A 1 129 ? 24.982 3.042 -53.730 1.00 53.47 129 THR A C 1
ATOM 1080 O O . THR A 1 129 ? 24.889 1.835 -53.912 1.00 53.47 129 THR A O 1
ATOM 1083 N N . ASN A 1 130 ? 24.028 3.884 -54.146 1.00 52.44 130 ASN A N 1
ATOM 1084 C CA . ASN A 1 130 ? 22.759 3.417 -54.729 1.00 52.44 130 ASN A CA 1
ATOM 1085 C C . ASN A 1 130 ? 22.610 3.717 -56.233 1.00 52.44 130 ASN A C 1
ATOM 1087 O O . ASN A 1 130 ? 21.513 3.627 -56.775 1.00 52.44 130 ASN A O 1
ATOM 1091 N N . ALA A 1 131 ? 23.704 4.024 -56.935 1.00 47.91 131 ALA A N 1
ATOM 1092 C CA . ALA A 1 131 ? 23.722 4.164 -58.393 1.00 47.91 131 ALA A CA 1
ATOM 1093 C C . ALA A 1 131 ? 24.421 2.968 -59.065 1.00 47.91 131 ALA A C 1
ATOM 1095 O O . ALA A 1 131 ? 25.373 3.150 -59.814 1.00 47.91 131 ALA A O 1
ATOM 1096 N N . SER A 1 132 ? 23.999 1.735 -58.764 1.00 43.44 132 SER A N 1
ATOM 1097 C CA . SER A 1 132 ? 24.278 0.539 -59.585 1.00 43.44 132 SER A CA 1
ATOM 1098 C C . SER A 1 132 ? 23.412 -0.643 -59.138 1.00 43.44 132 SER A C 1
ATOM 1100 O O . SER A 1 132 ? 23.903 -1.653 -58.652 1.00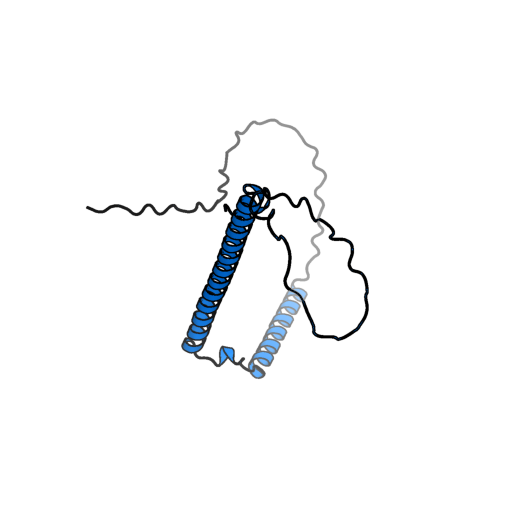 43.44 132 SER A O 1
ATOM 1102 N N . ALA A 1 133 ? 22.098 -0.530 -59.327 1.00 44.34 133 ALA A N 1
ATOM 1103 C CA . ALA A 1 133 ? 21.245 -1.702 -59.512 1.00 44.34 133 ALA A CA 1
ATOM 1104 C C . ALA A 1 133 ? 20.881 -1.768 -61.002 1.00 44.34 133 ALA A C 1
ATOM 1106 O O . ALA A 1 133 ? 19.786 -1.407 -61.417 1.00 44.34 133 ALA A O 1
ATOM 1107 N N . SER A 1 134 ? 21.868 -2.145 -61.819 1.00 40.44 134 SER A N 1
ATOM 1108 C CA . SER A 1 134 ? 21.692 -2.435 -63.240 1.00 40.44 134 SER A CA 1
ATOM 1109 C C . SER A 1 134 ? 21.441 -3.933 -63.416 1.00 40.44 134 SER A C 1
ATOM 1111 O O . SER A 1 134 ? 22.371 -4.727 -63.361 1.00 40.44 134 SER A O 1
ATOM 1113 N N . ASN A 1 135 ? 20.177 -4.260 -63.683 1.00 47.69 135 ASN A N 1
ATOM 1114 C CA . ASN A 1 135 ? 19.720 -5.193 -64.714 1.00 47.69 135 ASN A CA 1
ATOM 1115 C C . ASN A 1 135 ? 20.144 -6.687 -64.661 1.00 47.69 135 ASN A C 1
ATOM 1117 O O . ASN A 1 135 ? 21.253 -7.061 -65.031 1.00 47.69 135 ASN A O 1
ATOM 1121 N N . ASN A 1 136 ? 19.103 -7.511 -64.446 1.00 47.94 136 ASN A N 1
ATOM 1122 C CA . ASN A 1 136 ? 18.782 -8.798 -65.098 1.00 47.94 136 ASN A CA 1
ATOM 1123 C C . ASN A 1 136 ? 19.233 -10.116 -64.434 1.00 47.94 136 ASN A C 1
ATOM 1125 O O . ASN A 1 136 ? 20.372 -10.541 -64.595 1.00 47.94 136 ASN A O 1
ATOM 1129 N N . LEU A 1 137 ? 18.260 -10.893 -63.931 1.00 34.44 137 LEU A N 1
ATOM 1130 C CA . LEU A 1 137 ? 18.032 -12.248 -64.452 1.00 34.44 137 LEU A CA 1
ATOM 1131 C C . LEU A 1 137 ? 16.552 -12.641 -64.335 1.00 34.44 137 LEU A C 1
ATOM 1133 O O . LEU A 1 137 ? 15.845 -12.253 -63.411 1.00 34.44 137 LEU A O 1
ATOM 1137 N N . SER A 1 138 ? 16.103 -13.353 -65.357 1.00 33.31 138 SER A N 1
ATOM 1138 C CA . SER A 1 138 ? 14.723 -13.558 -65.765 1.00 33.31 138 SER A CA 1
ATOM 1139 C C . SER A 1 138 ? 14.111 -14.850 -65.197 1.00 33.31 138 SER A C 1
ATOM 1141 O O . SER A 1 138 ? 14.832 -15.791 -64.874 1.00 33.31 138 SER A O 1
ATOM 1143 N N . THR A 1 139 ? 12.775 -14.902 -65.257 1.00 31.09 139 THR A N 1
ATOM 1144 C CA . THR A 1 139 ? 11.944 -16.097 -65.525 1.00 31.09 139 THR A CA 1
ATOM 1145 C C . THR A 1 139 ? 11.344 -16.885 -64.339 1.00 31.09 139 THR A C 1
ATOM 1147 O O . THR A 1 139 ? 11.984 -17.722 -63.715 1.00 31.09 139 THR A O 1
ATOM 1150 N N . THR A 1 140 ? 10.020 -16.692 -64.214 1.00 35.19 140 THR A N 1
ATOM 1151 C CA . THR A 1 140 ? 8.954 -17.664 -63.873 1.00 35.19 140 THR A CA 1
ATOM 1152 C C . THR A 1 140 ? 8.795 -18.128 -62.428 1.00 35.19 140 THR A C 1
ATOM 1154 O O . THR A 1 140 ? 9.521 -19.007 -61.994 1.00 35.19 140 THR A O 1
ATOM 1157 N N . VAL A 1 141 ? 7.704 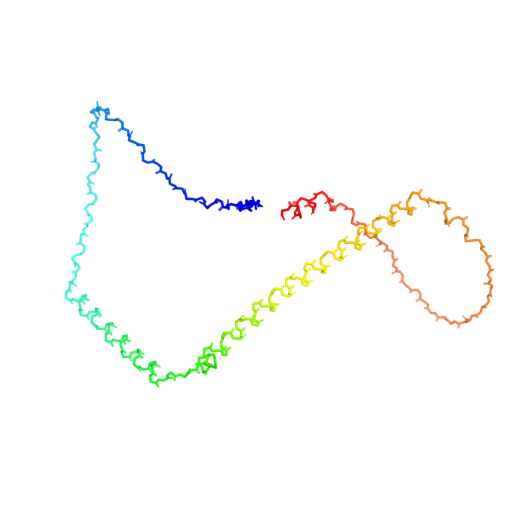-17.687 -61.779 1.00 34.66 141 VAL A N 1
ATOM 1158 C CA . VAL A 1 141 ? 6.548 -18.539 -61.406 1.00 34.66 141 VAL A CA 1
ATOM 1159 C C . VAL A 1 141 ? 5.281 -17.666 -61.386 1.00 34.66 141 VAL A C 1
ATOM 1161 O O . VAL A 1 141 ? 5.254 -16.586 -60.804 1.00 34.66 141 VAL A O 1
ATOM 1164 N N . HIS A 1 142 ? 4.236 -18.133 -62.068 1.00 37.47 142 HIS A N 1
ATOM 1165 C CA . HIS A 1 142 ? 2.893 -17.558 -62.079 1.00 37.47 142 HIS A CA 1
ATOM 1166 C C . HIS A 1 142 ? 2.243 -17.618 -60.692 1.00 37.47 142 HIS A C 1
ATOM 1168 O O . HIS A 1 142 ? 2.234 -18.694 -60.112 1.00 37.47 142 HIS A O 1
ATOM 1174 N N . THR A 1 143 ? 1.601 -16.536 -60.235 1.00 30.83 143 THR A N 1
ATOM 1175 C CA . THR A 1 143 ? 0.179 -16.555 -59.826 1.00 30.83 143 THR A CA 1
ATOM 1176 C C . THR A 1 143 ? -0.338 -15.146 -59.518 1.00 30.83 143 THR A C 1
ATOM 1178 O O . THR A 1 143 ? 0.288 -14.352 -58.827 1.00 30.83 143 THR A O 1
ATOM 1181 N N . THR A 1 144 ? -1.498 -14.874 -60.096 1.00 39.59 144 THR A N 1
ATOM 1182 C CA . THR A 1 144 ? -2.354 -13.684 -60.093 1.00 39.59 144 THR A CA 1
ATOM 1183 C C . THR A 1 144 ? -2.814 -13.248 -58.690 1.00 39.59 144 THR A C 1
ATOM 1185 O O . THR A 1 144 ? -3.134 -14.122 -57.887 1.00 39.59 144 THR A O 1
ATOM 1188 N N . THR A 1 145 ? -2.959 -11.931 -58.430 1.00 29.39 145 THR A N 1
ATOM 1189 C CA . THR A 1 145 ? -4.216 -11.245 -57.985 1.00 29.39 145 THR A CA 1
ATOM 1190 C C . THR A 1 145 ? -3.966 -9.858 -57.339 1.00 29.39 145 THR A C 1
ATOM 1192 O O . THR A 1 145 ? -3.546 -9.753 -56.197 1.00 29.39 145 THR A O 1
ATOM 1195 N N . ASN A 1 146 ? -4.278 -8.814 -58.118 1.00 37.06 146 ASN A N 1
ATOM 1196 C CA . ASN A 1 146 ? -4.953 -7.530 -57.830 1.00 37.06 146 ASN A CA 1
ATOM 1197 C C . ASN A 1 146 ? -4.618 -6.647 -56.594 1.00 37.06 146 ASN A C 1
ATOM 1199 O O . ASN A 1 146 ? -5.089 -6.876 -55.487 1.00 37.06 146 ASN A O 1
ATOM 1203 N N . THR A 1 147 ? -3.910 -5.546 -56.888 1.00 40.06 147 THR A N 1
ATOM 1204 C CA . THR A 1 147 ? -4.232 -4.109 -56.662 1.00 40.06 147 THR A CA 1
ATOM 1205 C C . THR A 1 147 ? -5.165 -3.664 -55.516 1.00 40.06 147 THR A C 1
ATOM 1207 O O . THR A 1 147 ? -6.373 -3.864 -55.608 1.00 40.06 147 THR A O 1
ATOM 1210 N N . ALA A 1 148 ? -4.638 -2.849 -54.582 1.00 35.09 148 ALA A N 1
ATOM 1211 C CA . ALA A 1 148 ? -5.209 -1.541 -54.188 1.00 35.09 148 ALA A CA 1
ATOM 1212 C C . ALA A 1 148 ? -4.266 -0.718 -53.266 1.00 35.09 148 ALA A C 1
ATOM 1214 O O . ALA A 1 148 ? -3.982 -1.114 -52.144 1.00 35.09 148 ALA A O 1
ATOM 1215 N N . ALA A 1 149 ? -3.817 0.428 -53.795 1.00 41.47 149 ALA A N 1
ATOM 1216 C CA . ALA A 1 149 ? -3.517 1.723 -53.164 1.00 41.47 149 ALA A CA 1
ATOM 1217 C C . ALA A 1 149 ? -2.990 1.800 -51.711 1.00 41.47 149 ALA A C 1
ATOM 1219 O O . ALA A 1 149 ? -3.759 1.675 -50.762 1.00 41.47 149 ALA A O 1
ATOM 1220 N N . ILE A 1 150 ? -1.731 2.227 -51.552 1.00 34.91 150 ILE A N 1
ATOM 1221 C CA . ILE A 1 150 ? -1.300 3.023 -50.392 1.00 34.91 150 ILE A CA 1
ATOM 1222 C C . ILE A 1 150 ? -0.386 4.129 -50.919 1.00 34.91 150 ILE A C 1
ATOM 1224 O O . ILE A 1 150 ? 0.775 3.889 -51.237 1.00 34.91 150 ILE A O 1
ATOM 1228 N N . ASP A 1 151 ? -0.953 5.321 -51.045 1.00 39.62 151 ASP A N 1
ATOM 1229 C CA . ASP A 1 151 ? -0.234 6.564 -51.289 1.00 39.62 151 ASP A CA 1
ATOM 1230 C C . ASP A 1 151 ? -0.449 7.466 -50.064 1.00 39.62 151 ASP A C 1
ATOM 1232 O O . ASP A 1 151 ? -1.520 7.440 -49.453 1.00 39.62 151 ASP A O 1
ATOM 1236 N N . LEU A 1 152 ? 0.574 8.266 -49.760 1.00 41.34 152 LEU A N 1
ATOM 1237 C CA . LEU A 1 152 ? 0.715 9.266 -48.689 1.00 41.34 152 LEU A CA 1
ATOM 1238 C C . LEU A 1 152 ? 1.294 8.794 -47.343 1.00 41.34 152 LEU A C 1
ATOM 1240 O O . LEU A 1 152 ? 0.625 8.616 -46.327 1.00 41.34 152 LEU A O 1
ATOM 1244 N N . ILE A 1 153 ? 2.626 8.767 -47.353 1.00 37.88 153 ILE A N 1
ATOM 1245 C CA . ILE A 1 153 ? 3.510 9.081 -46.230 1.00 37.88 153 ILE A CA 1
ATOM 1246 C C . ILE A 1 153 ? 3.204 10.515 -45.759 1.00 37.88 153 ILE A C 1
ATOM 1248 O O . ILE A 1 153 ? 3.517 11.487 -46.446 1.00 37.88 153 ILE A O 1
ATOM 1252 N N . GLY A 1 154 ? 2.574 10.640 -44.591 1.00 32.78 154 GLY A N 1
ATOM 1253 C CA . GLY A 1 154 ? 2.502 11.885 -43.832 1.00 32.78 154 GLY A CA 1
ATOM 1254 C C . GLY A 1 154 ? 3.777 12.051 -43.012 1.00 32.78 154 GLY A C 1
ATOM 1255 O O . GLY A 1 154 ? 4.086 11.218 -42.166 1.00 32.78 154 GLY A O 1
ATOM 1256 N N . ASN A 1 155 ? 4.521 13.108 -43.306 1.00 46.09 155 ASN A N 1
ATOM 1257 C CA . ASN A 1 155 ? 5.741 13.520 -42.626 1.00 46.09 155 ASN A CA 1
ATOM 1258 C C . ASN A 1 155 ? 5.414 14.168 -41.262 1.00 46.09 155 ASN A C 1
ATOM 1260 O O . ASN A 1 155 ? 4.690 15.165 -41.267 1.00 46.09 155 ASN A O 1
ATOM 1264 N N . PRO A 1 156 ? 5.926 13.682 -40.114 1.00 51.00 156 PRO A N 1
ATOM 1265 C CA . PRO A 1 156 ? 5.981 14.466 -38.888 1.00 51.00 156 PRO A CA 1
ATOM 1266 C C . PRO A 1 156 ? 7.364 15.123 -38.772 1.00 51.00 156 PRO A C 1
ATOM 1268 O O . PRO A 1 156 ? 8.246 14.627 -38.071 1.00 51.00 156 PRO A O 1
ATOM 1271 N N . GLU A 1 157 ? 7.564 16.228 -39.491 1.00 51.91 157 GLU A N 1
ATOM 1272 C CA . GLU A 1 157 ? 8.615 17.182 -39.120 1.00 51.91 157 GLU A CA 1
ATOM 1273 C C . GLU A 1 157 ? 8.182 17.892 -37.831 1.00 51.91 157 GLU A C 1
ATOM 1275 O O . GLU A 1 157 ? 7.001 18.174 -37.621 1.00 51.91 157 GLU A O 1
ATOM 1280 N N . ASP A 1 158 ? 9.182 18.182 -37.005 1.00 51.50 158 ASP A N 1
ATOM 1281 C CA . ASP A 1 158 ? 9.156 19.184 -35.944 1.00 51.50 158 ASP A CA 1
ATOM 1282 C C . ASP A 1 158 ? 8.390 18.839 -34.659 1.00 51.50 158 ASP A C 1
ATOM 1284 O O . ASP A 1 158 ? 7.484 19.539 -34.215 1.00 51.50 158 ASP A O 1
ATOM 1288 N N . THR A 1 159 ? 8.864 17.815 -33.947 1.00 50.28 159 THR A N 1
ATOM 1289 C CA . THR A 1 159 ? 8.973 17.946 -32.483 1.00 50.28 159 THR A CA 1
ATOM 1290 C C . THR A 1 159 ? 10.453 18.118 -32.164 1.00 50.28 159 THR A C 1
ATOM 1292 O O . THR A 1 159 ? 11.252 17.197 -32.341 1.00 50.28 159 THR A O 1
ATOM 1295 N N . SER A 1 160 ? 10.826 19.355 -31.834 1.00 49.03 160 SER A N 1
ATOM 1296 C CA . SER A 1 160 ? 12.204 19.819 -31.690 1.00 49.03 160 SER A CA 1
ATOM 1297 C C . SER A 1 160 ? 12.991 18.993 -30.678 1.00 49.03 160 SER A C 1
ATOM 1299 O O . SER A 1 160 ? 12.565 18.755 -29.552 1.00 49.03 160 SER A O 1
ATOM 1301 N N . VAL A 1 161 ? 14.184 18.603 -31.115 1.00 50.28 161 VAL A N 1
ATOM 1302 C CA . VAL A 1 161 ? 15.166 17.768 -30.414 1.00 50.28 161 VAL A CA 1
ATOM 1303 C C . VAL A 1 161 ? 15.757 18.452 -29.171 1.00 50.28 161 VAL A C 1
ATOM 1305 O O . VAL A 1 161 ? 16.329 17.765 -28.332 1.00 50.28 161 VAL A O 1
ATOM 1308 N N . ASP A 1 162 ? 15.567 19.761 -29.006 1.00 51.34 162 ASP A N 1
ATOM 1309 C CA . ASP A 1 162 ? 16.173 20.532 -27.914 1.00 51.34 162 ASP A CA 1
ATOM 1310 C C . ASP A 1 162 ? 15.419 20.407 -26.572 1.00 51.34 162 ASP A C 1
ATOM 1312 O O . ASP A 1 162 ? 16.022 20.560 -25.517 1.00 51.34 162 ASP A O 1
ATOM 1316 N N . GLU A 1 163 ? 14.128 20.046 -26.563 1.00 54.31 163 GLU A N 1
ATOM 1317 C CA . GLU A 1 163 ? 13.345 19.976 -25.310 1.00 54.31 163 GLU A CA 1
ATOM 1318 C C . GLU A 1 163 ? 13.555 18.678 -24.508 1.00 54.31 163 GLU A C 1
ATOM 1320 O O . GLU A 1 163 ? 13.312 18.641 -23.303 1.00 54.31 163 GLU A O 1
ATOM 1325 N N . LEU A 1 164 ? 14.021 17.600 -25.146 1.00 51.31 164 LEU A N 1
ATOM 1326 C CA . LEU A 1 164 ? 14.242 16.305 -24.483 1.00 51.31 164 LEU A CA 1
ATOM 1327 C C . LEU A 1 164 ? 15.647 16.163 -23.881 1.00 51.31 164 LEU A C 1
ATOM 1329 O O . LEU A 1 164 ? 15.850 15.314 -23.014 1.00 51.31 164 LEU A O 1
ATOM 1333 N N . GLU A 1 165 ? 16.606 16.978 -24.327 1.00 54.38 165 GLU A N 1
ATOM 1334 C CA . GLU A 1 165 ? 17.984 16.987 -23.817 1.00 54.38 165 GLU A CA 1
ATOM 1335 C C . GLU A 1 165 ? 18.077 17.739 -22.474 1.00 54.38 165 GLU A C 1
ATOM 1337 O O . GLU A 1 165 ? 18.790 17.300 -21.570 1.00 54.38 165 GLU A O 1
ATOM 1342 N N . ASP A 1 166 ? 17.246 18.770 -22.278 1.00 55.78 166 ASP A N 1
ATOM 1343 C CA . ASP A 1 166 ? 17.141 19.516 -21.014 1.00 55.78 166 ASP A CA 1
ATOM 1344 C C . ASP A 1 166 ? 16.394 18.749 -19.903 1.00 55.78 166 ASP A C 1
ATOM 1346 O O . ASP A 1 166 ? 16.623 18.985 -18.717 1.00 55.78 166 ASP A O 1
ATOM 1350 N N . LEU A 1 167 ? 15.541 17.781 -20.256 1.00 53.97 167 LEU A N 1
ATOM 1351 C CA . LEU A 1 167 ? 14.776 16.973 -19.292 1.00 53.97 167 LEU A CA 1
ATOM 1352 C C . LEU A 1 167 ? 15.575 15.817 -18.665 1.00 53.97 167 LEU A C 1
ATOM 1354 O O . LEU A 1 167 ? 15.111 15.225 -17.690 1.00 53.97 167 LEU A O 1
ATOM 1358 N N . LEU A 1 168 ? 16.747 15.475 -19.213 1.00 55.69 168 LEU A N 1
ATOM 1359 C CA . LEU A 1 168 ? 17.538 14.307 -18.795 1.00 55.69 168 LEU A CA 1
ATOM 1360 C C . LEU A 1 168 ? 18.906 14.647 -18.179 1.00 55.69 168 LEU A C 1
ATOM 1362 O O . LEU A 1 168 ? 19.635 13.733 -17.796 1.00 55.69 168 LEU A O 1
ATOM 1366 N N . ASN A 1 169 ? 19.243 15.936 -18.060 1.00 50.31 169 ASN A N 1
ATOM 1367 C CA . ASN A 1 169 ? 20.459 16.423 -17.394 1.00 50.31 169 ASN A CA 1
ATOM 1368 C C . ASN A 1 169 ? 20.233 16.823 -15.914 1.00 50.31 169 ASN A C 1
ATOM 1370 O O . ASN A 1 169 ? 21.048 17.555 -15.350 1.00 50.31 169 ASN A O 1
ATOM 1374 N N . CYS A 1 170 ? 19.149 16.347 -15.289 1.00 41.75 170 CYS A N 1
ATOM 1375 C CA . CYS A 1 170 ? 18.897 16.450 -13.845 1.00 41.75 170 CYS A CA 1
ATOM 1376 C C . CYS A 1 170 ? 19.212 15.130 -13.132 1.00 41.75 170 CYS A C 1
ATOM 1378 O O . CYS A 1 170 ? 18.727 14.077 -13.607 1.00 41.75 170 CYS A O 1
#

Foldseek 3Di:
DDDDDDDPDDDDDDPPPDDDDDDDDDDDDDDDDDPPPPPPPPPPPVVVVVVVVVVVVVVVVVVVVVCVVPPDDDPLRVDDPVVNVVVVVVVVVVVVVVVVVVVVVVVVVVVVVVVVVVVVVVCVVCVPDPPDPDDDDDDDDDDDDDDDDDDDDDDPPDPDPVVVVVVPPD

Sequence (170 aa):
MMAEVDIASHDLMTKETSRTEPKQESTSHTLSVPAPMRIKASSVNLRENSELIQYYLRFLRLRNEEFIRNYKPTDWELLSQEERLQIAITRIHREEDNTFAAKLLINETIRDYKEYKKQQRLIRMNPSTNASASNNLSTTVHTTTNTAAIDLIGNPEDTSVDELEDLLNC

Radius of gyration: 39.22 Å; chains: 1; bounding box: 73×78×97 Å

Organism: NCBI:txid56615

pLDDT: mean 70.46, std 25.09, range [29.39, 98.38]